Protein AF-A0A967MG73-F1 (afdb_monomer_lite)

Structure (mmCIF, N/CA/C/O backbone):
data_AF-A0A967MG73-F1
#
_entry.id   AF-A0A967MG73-F1
#
loop_
_atom_site.group_PDB
_atom_site.id
_atom_site.type_symbol
_atom_site.label_atom_id
_atom_site.label_alt_id
_atom_site.label_comp_id
_atom_site.label_asym_id
_atom_site.label_entity_id
_atom_site.label_seq_id
_atom_site.pdbx_PDB_ins_code
_atom_site.Cartn_x
_atom_site.Cartn_y
_atom_site.Cartn_z
_atom_site.occupancy
_atom_site.B_iso_or_equiv
_atom_site.auth_seq_id
_atom_site.auth_comp_id
_atom_site.auth_asym_id
_atom_site.auth_atom_id
_atom_site.pdbx_PDB_model_num
ATOM 1 N N . MET A 1 1 ? 10.560 -57.764 57.802 1.00 39.09 1 MET A N 1
ATOM 2 C CA . MET A 1 1 ? 10.666 -56.353 58.230 1.00 39.09 1 MET A CA 1
ATOM 3 C C . MET A 1 1 ? 12.058 -55.843 57.847 1.00 39.09 1 MET A C 1
ATOM 5 O O . MET A 1 1 ? 13.001 -56.274 58.483 1.00 39.09 1 MET A O 1
ATOM 9 N N . ASN A 1 2 ? 12.351 -55.053 56.808 1.00 40.88 2 ASN A N 1
ATOM 10 C CA . ASN A 1 2 ? 11.632 -54.500 55.652 1.00 40.88 2 ASN A CA 1
ATOM 11 C C . ASN A 1 2 ? 12.660 -54.333 54.503 1.00 40.88 2 ASN A C 1
ATOM 13 O O . ASN A 1 2 ? 13.741 -53.800 54.759 1.00 40.88 2 ASN A O 1
ATOM 17 N N . PRO A 1 3 ? 12.354 -54.738 53.258 1.00 45.44 3 PRO A N 1
ATOM 18 C CA . PRO A 1 3 ? 13.177 -54.423 52.094 1.00 45.44 3 PRO A CA 1
ATOM 19 C C . PRO A 1 3 ? 12.956 -52.962 51.677 1.00 45.44 3 PRO A C 1
ATOM 21 O O . PRO A 1 3 ? 11.824 -52.523 51.485 1.00 45.44 3 PRO A O 1
ATOM 24 N N . LYS A 1 4 ? 14.043 -52.194 51.558 1.00 44.22 4 LYS A N 1
ATOM 25 C CA . LYS A 1 4 ? 14.012 -50.810 51.072 1.00 44.22 4 LYS A CA 1
ATOM 26 C C . LYS A 1 4 ? 13.711 -50.826 49.573 1.00 44.22 4 LYS A C 1
ATOM 28 O O . LYS A 1 4 ? 14.567 -51.153 48.757 1.00 44.22 4 LYS A O 1
ATOM 33 N N . THR A 1 5 ? 12.469 -50.509 49.235 1.00 45.97 5 THR A N 1
ATOM 34 C CA . THR A 1 5 ? 11.941 -50.340 47.883 1.00 45.97 5 THR A CA 1
ATOM 35 C C . THR A 1 5 ? 12.679 -49.200 47.182 1.00 45.97 5 THR A C 1
ATOM 37 O O . THR A 1 5 ? 12.434 -48.025 47.442 1.00 45.97 5 THR A O 1
ATOM 40 N N . ALA A 1 6 ? 13.594 -49.544 46.277 1.00 53.09 6 ALA A N 1
ATOM 41 C CA . ALA A 1 6 ? 14.159 -48.614 45.307 1.00 53.09 6 ALA A CA 1
ATOM 42 C C . ALA A 1 6 ? 13.103 -48.335 44.225 1.00 53.09 6 ALA A C 1
ATOM 44 O O . A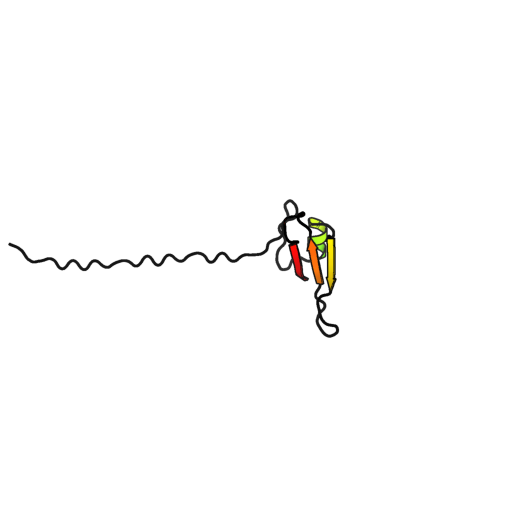LA A 1 6 ? 13.122 -48.911 43.138 1.00 53.09 6 ALA A O 1
ATOM 45 N N . ALA A 1 7 ? 12.126 -47.490 44.553 1.00 52.56 7 ALA A N 1
ATOM 46 C CA . ALA A 1 7 ? 11.186 -46.969 43.576 1.00 52.56 7 ALA A CA 1
ATOM 47 C C . ALA A 1 7 ? 11.939 -45.977 42.678 1.00 52.56 7 ALA A C 1
ATOM 49 O O . ALA A 1 7 ? 12.219 -44.845 43.063 1.00 52.56 7 ALA A O 1
ATOM 50 N N . ARG A 1 8 ? 12.327 -46.450 41.488 1.00 57.34 8 ARG A N 1
ATOM 51 C CA . ARG A 1 8 ? 12.809 -45.639 40.366 1.00 57.34 8 ARG A CA 1
ATOM 52 C C . ARG A 1 8 ? 11.716 -44.640 39.986 1.00 57.34 8 ARG A C 1
ATOM 54 O O . ARG A 1 8 ? 10.824 -44.959 39.205 1.00 57.34 8 ARG A O 1
ATOM 61 N N . THR A 1 9 ? 11.781 -43.436 40.535 1.00 60.34 9 THR A N 1
ATOM 62 C CA . THR A 1 9 ? 10.944 -42.320 40.097 1.00 60.34 9 THR A CA 1
ATOM 63 C C . THR A 1 9 ? 11.470 -41.851 38.741 1.00 60.34 9 THR A C 1
ATOM 65 O O . THR A 1 9 ? 12.459 -41.127 38.657 1.00 60.34 9 THR A O 1
ATOM 68 N N . PHE A 1 10 ? 10.858 -42.334 37.661 1.00 63.09 10 PHE A N 1
ATOM 69 C CA . PHE A 1 10 ? 11.123 -41.870 36.302 1.00 63.09 10 PHE A CA 1
ATOM 70 C C . PHE A 1 10 ? 10.532 -40.460 36.177 1.00 63.09 10 PHE A C 1
ATOM 72 O O . PHE A 1 10 ? 9.328 -40.295 35.990 1.00 63.09 10 PHE A O 1
ATOM 79 N N . ALA A 1 11 ? 11.361 -39.437 36.389 1.00 64.25 11 ALA A N 1
ATOM 80 C CA . ALA A 1 11 ? 10.971 -38.045 36.214 1.00 64.25 11 ALA A CA 1
ATOM 81 C C . ALA A 1 11 ? 10.658 -37.809 34.729 1.00 64.25 11 ALA A C 1
ATOM 83 O O . ALA A 1 11 ? 11.559 -37.715 33.896 1.00 64.25 11 ALA A O 1
ATOM 84 N N . PHE A 1 12 ? 9.369 -37.767 34.395 1.00 61.66 12 PHE A N 1
ATOM 85 C CA . PHE A 1 12 ? 8.888 -37.420 33.064 1.00 61.66 12 PHE A CA 1
ATOM 86 C C . PHE A 1 12 ? 9.196 -35.933 32.836 1.00 61.66 12 PHE A C 1
ATOM 88 O O . PHE A 1 12 ? 8.502 -35.051 33.340 1.00 61.66 12 PHE A O 1
ATOM 95 N N . LEU A 1 13 ? 10.299 -35.663 32.136 1.00 67.00 13 LEU A N 1
ATOM 96 C CA . LEU A 1 13 ? 10.672 -34.342 31.638 1.00 67.00 13 LEU A CA 1
ATOM 97 C C . LEU A 1 13 ? 9.567 -33.869 30.684 1.00 67.00 13 LEU A C 1
ATOM 99 O O . LEU A 1 13 ? 9.543 -34.230 29.509 1.00 67.00 13 LEU A O 1
ATOM 103 N N . LEU A 1 14 ? 8.629 -33.078 31.211 1.00 63.50 14 LEU A N 1
ATOM 104 C CA . LEU A 1 14 ? 7.638 -32.344 30.433 1.00 63.50 14 LEU A CA 1
ATOM 105 C C . LEU A 1 14 ? 8.384 -31.246 29.655 1.00 63.50 14 LEU A C 1
ATOM 107 O O . LEU A 1 14 ? 8.497 -30.102 30.090 1.00 63.50 14 LEU A O 1
ATOM 111 N N . CYS A 1 15 ? 8.973 -31.620 28.520 1.00 62.81 15 CYS A N 1
ATOM 112 C CA . CYS A 1 15 ? 9.536 -30.680 27.563 1.00 62.81 15 CYS A CA 1
ATOM 113 C C . CYS A 1 15 ? 8.358 -29.978 26.874 1.00 62.81 15 CYS A C 1
ATOM 115 O O . CYS A 1 15 ? 7.820 -30.459 25.879 1.00 62.81 15 CYS A O 1
ATOM 117 N N . GLY A 1 16 ? 7.885 -28.890 27.485 1.00 61.47 16 GLY A N 1
ATOM 118 C CA . GLY A 1 16 ? 6.860 -28.030 26.913 1.00 61.47 16 GLY A CA 1
ATOM 119 C C . GLY A 1 16 ? 7.379 -27.428 25.615 1.00 61.47 16 GLY A C 1
ATOM 120 O O . GLY A 1 16 ? 8.230 -26.543 25.632 1.00 61.47 16 GLY A O 1
ATOM 121 N N . THR A 1 17 ? 6.874 -27.913 24.486 1.00 66.81 17 THR A N 1
ATOM 122 C CA . THR A 1 17 ? 7.076 -27.283 23.184 1.00 66.81 17 THR A CA 1
ATOM 123 C C . THR A 1 17 ? 6.349 -25.942 23.205 1.00 66.81 17 THR A C 1
ATOM 125 O O . THR A 1 17 ? 5.136 -25.892 23.000 1.00 66.81 17 THR A O 1
ATOM 128 N N . LEU A 1 18 ? 7.062 -24.855 23.513 1.00 68.69 18 LEU A N 1
ATOM 129 C CA . LEU A 1 18 ? 6.520 -23.514 23.318 1.00 68.69 18 LEU A CA 1
ATOM 130 C C . LEU A 1 18 ? 6.220 -23.336 21.822 1.00 68.69 18 LEU A C 1
ATOM 132 O O . LEU A 1 18 ? 7.130 -23.514 21.007 1.00 68.69 18 LEU A O 1
ATOM 136 N N . PRO A 1 19 ? 4.983 -22.981 21.434 1.00 63.09 19 PRO A N 1
ATOM 137 C CA . PRO A 1 19 ? 4.706 -22.567 20.070 1.00 63.09 19 PRO A CA 1
ATOM 138 C C . PRO A 1 19 ? 5.549 -21.327 19.778 1.00 63.09 19 PRO A C 1
ATOM 140 O O . PRO A 1 19 ? 5.394 -20.297 20.438 1.00 63.09 19 PRO A O 1
ATOM 143 N N . ALA A 1 20 ? 6.457 -21.419 18.810 1.00 63.66 20 ALA A N 1
ATOM 144 C CA . ALA A 1 20 ? 7.118 -20.241 18.279 1.00 63.66 20 ALA A CA 1
ATOM 145 C C . ALA A 1 20 ? 6.028 -19.341 17.684 1.00 63.66 20 ALA A C 1
ATOM 147 O O . ALA A 1 20 ? 5.358 -19.721 16.722 1.00 63.66 20 ALA A O 1
ATOM 148 N N . ALA A 1 21 ? 5.808 -18.172 18.285 1.00 60.12 21 ALA A N 1
ATOM 149 C CA . ALA A 1 21 ? 4.949 -17.155 17.706 1.00 60.12 21 ALA A CA 1
ATOM 150 C C . ALA A 1 21 ? 5.629 -16.647 16.429 1.00 60.12 21 ALA A C 1
ATOM 152 O O . ALA A 1 21 ? 6.474 -15.755 16.470 1.00 60.12 21 ALA A O 1
ATOM 153 N N . VAL A 1 22 ? 5.300 -17.260 15.293 1.00 60.72 22 VAL A N 1
ATOM 154 C CA . VAL A 1 22 ? 5.652 -16.730 13.978 1.00 60.72 22 VAL A CA 1
ATOM 155 C C . VAL A 1 22 ? 4.840 -15.452 13.818 1.00 60.72 22 VAL A C 1
ATOM 157 O O . VAL A 1 22 ? 3.629 -15.496 13.603 1.00 60.72 22 VAL A O 1
ATOM 160 N N . GLY A 1 23 ? 5.493 -14.307 14.007 1.00 51.53 23 GLY A N 1
ATOM 161 C CA . GLY A 1 23 ? 4.907 -13.002 13.743 1.00 51.53 23 GLY A CA 1
ATOM 162 C C . GLY A 1 23 ? 4.666 -12.856 12.248 1.00 51.53 23 GLY A C 1
ATOM 163 O O . GLY A 1 23 ? 5.532 -12.380 11.526 1.00 51.53 23 GLY A O 1
ATOM 164 N N . ALA A 1 24 ? 3.508 -13.305 11.771 1.00 56.78 24 ALA A N 1
ATOM 165 C CA . ALA A 1 24 ? 3.034 -12.927 10.454 1.00 56.78 24 ALA A CA 1
ATOM 166 C C . ALA A 1 24 ? 2.593 -11.461 10.541 1.00 56.78 24 ALA A C 1
ATOM 168 O O . ALA A 1 24 ? 1.563 -11.157 11.148 1.00 56.78 24 ALA A O 1
ATOM 169 N N . ASP A 1 25 ? 3.385 -10.548 9.977 1.00 62.34 25 ASP A N 1
ATOM 170 C CA . ASP A 1 25 ? 2.991 -9.149 9.821 1.00 62.34 25 ASP A CA 1
ATOM 171 C C . ASP A 1 25 ? 1.806 -9.073 8.851 1.00 62.34 25 ASP A C 1
ATOM 173 O O . ASP A 1 25 ? 1.951 -8.994 7.636 1.00 62.34 25 ASP A O 1
ATOM 177 N N . SER A 1 26 ? 0.595 -9.162 9.399 1.00 72.81 26 SER A N 1
ATOM 178 C CA . SER A 1 26 ? -0.643 -9.068 8.634 1.00 72.81 26 SER A CA 1
ATOM 179 C C . SER A 1 26 ? -1.243 -7.673 8.787 1.00 72.81 26 SER A C 1
ATOM 181 O O . SER A 1 26 ? -1.538 -7.231 9.906 1.00 72.81 26 SER A O 1
ATOM 183 N N . MET A 1 27 ? -1.450 -6.975 7.672 1.00 89.44 27 MET A N 1
ATOM 184 C CA . MET A 1 27 ? -2.177 -5.707 7.645 1.00 89.44 27 MET A CA 1
ATOM 185 C C . MET A 1 27 ? -3.673 -5.974 7.454 1.00 89.44 27 MET A C 1
ATOM 187 O O . MET A 1 27 ? -4.064 -6.781 6.616 1.00 89.44 27 MET A O 1
ATOM 191 N N . ARG A 1 28 ? -4.527 -5.303 8.232 1.00 92.44 28 ARG A N 1
ATOM 192 C CA . ARG A 1 28 ? -5.987 -5.420 8.127 1.00 92.44 28 ARG 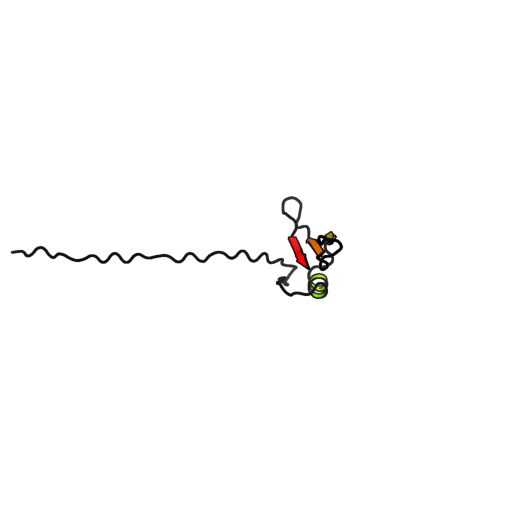A CA 1
ATOM 193 C C . ARG A 1 28 ? -6.596 -4.085 7.721 1.00 92.44 28 ARG A C 1
ATOM 195 O O . ARG A 1 28 ? -6.356 -3.087 8.393 1.00 92.44 28 ARG A O 1
ATOM 202 N N . CYS A 1 29 ? -7.436 -4.114 6.692 1.00 92.06 29 CYS A N 1
ATOM 203 C CA . CYS A 1 29 ? -8.186 -2.970 6.180 1.00 92.06 29 CYS A CA 1
ATOM 204 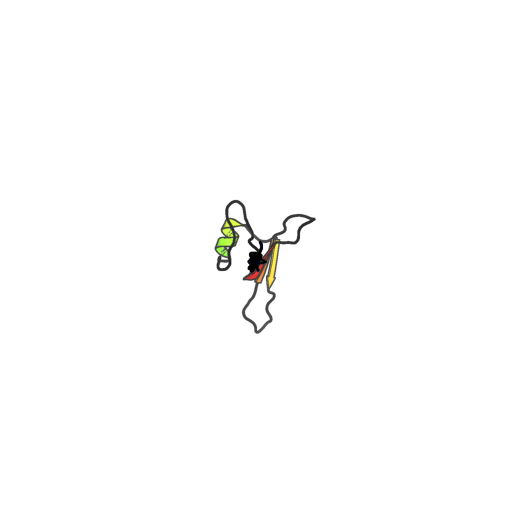C C . CYS A 1 29 ? -9.677 -3.300 6.243 1.00 92.06 29 CYS A C 1
ATOM 206 O O . CYS A 1 29 ? -10.182 -4.124 5.476 1.00 92.06 29 CYS A O 1
ATOM 208 N N . GLY A 1 30 ? -10.376 -2.734 7.229 1.00 87.12 30 GLY A N 1
ATOM 209 C CA . GLY A 1 30 ? -11.751 -3.125 7.539 1.00 87.12 30 GLY A CA 1
ATOM 210 C C . GLY A 1 30 ? -11.851 -4.623 7.853 1.00 87.12 30 GLY A C 1
ATOM 211 O O . GLY A 1 30 ? -11.251 -5.117 8.810 1.00 87.12 30 GLY A O 1
ATOM 212 N N . THR A 1 31 ? -12.604 -5.360 7.038 1.00 90.00 31 THR A N 1
ATOM 213 C CA . THR A 1 31 ? -12.781 -6.816 7.174 1.00 90.00 31 THR A CA 1
ATOM 214 C C . THR A 1 31 ? -11.732 -7.632 6.416 1.00 90.00 31 THR A C 1
ATOM 216 O O . THR A 1 31 ? -11.571 -8.821 6.700 1.00 90.00 31 THR A O 1
ATOM 219 N N . HIS A 1 32 ? -10.981 -7.015 5.500 1.00 92.38 32 HIS A N 1
ATOM 220 C CA . HIS A 1 32 ? -9.980 -7.691 4.683 1.00 92.38 32 HIS A CA 1
ATOM 221 C C . HIS A 1 32 ? -8.636 -7.791 5.416 1.00 92.38 32 HIS A C 1
ATOM 223 O O . HIS A 1 32 ? -8.180 -6.834 6.043 1.00 92.38 32 HIS A O 1
ATOM 229 N N . LEU A 1 33 ? -8.006 -8.964 5.346 1.00 95.00 33 LEU A N 1
ATOM 230 C CA . LEU A 1 33 ? -6.679 -9.231 5.897 1.00 95.00 33 LEU A CA 1
ATOM 231 C C . LEU A 1 33 ? -5.724 -9.481 4.732 1.00 95.00 33 LEU A C 1
ATOM 233 O O . LEU A 1 33 ? -5.882 -10.498 4.055 1.00 95.00 33 LEU A O 1
ATOM 237 N N . VAL A 1 34 ? -4.762 -8.580 4.551 1.00 94.69 34 VAL A N 1
ATOM 238 C CA . VAL A 1 34 ? -3.745 -8.666 3.501 1.00 94.69 34 VAL A CA 1
ATOM 239 C C . VAL A 1 34 ? -2.799 -9.824 3.800 1.00 94.69 34 VAL A C 1
ATOM 241 O O . VAL A 1 34 ? -2.352 -9.997 4.941 1.00 94.69 34 VAL A O 1
ATOM 244 N N . ARG A 1 35 ? -2.507 -10.620 2.775 1.00 91.94 35 ARG A N 1
ATOM 245 C CA . ARG A 1 35 ? -1.640 -11.798 2.814 1.00 91.94 35 ARG A CA 1
ATOM 246 C C . ARG A 1 35 ? -0.543 -11.701 1.764 1.00 91.94 35 ARG A C 1
ATOM 248 O O . ARG A 1 35 ? -0.669 -11.021 0.751 1.00 91.94 35 ARG A O 1
ATOM 255 N N . SER A 1 36 ? 0.536 -12.440 1.994 1.00 91.12 36 SER A N 1
ATOM 256 C CA . SER A 1 36 ? 1.559 -12.650 0.973 1.00 91.12 36 SER A CA 1
ATOM 257 C C . SER A 1 36 ? 0.930 -13.265 -0.278 1.00 91.12 36 SER A C 1
ATOM 259 O O . SER A 1 36 ? 0.230 -14.272 -0.183 1.00 91.12 36 SER A O 1
ATOM 261 N N . GLY A 1 37 ? 1.200 -12.663 -1.434 1.00 91.31 37 GLY A N 1
ATOM 262 C CA . GLY A 1 37 ? 0.630 -13.069 -2.719 1.00 91.31 37 GLY A CA 1
ATOM 263 C C . GLY A 1 37 ? -0.585 -12.253 -3.163 1.00 91.31 37 GLY A C 1
ATOM 264 O O . GLY A 1 37 ? -0.928 -12.331 -4.340 1.00 91.31 37 GLY A O 1
ATOM 265 N N . ASP A 1 38 ? -1.188 -11.442 -2.285 1.00 94.81 38 ASP A N 1
ATOM 266 C CA . ASP A 1 38 ? -2.216 -10.490 -2.709 1.00 94.81 38 ASP A CA 1
ATOM 267 C C . ASP A 1 38 ? -1.623 -9.499 -3.717 1.00 94.81 38 ASP A C 1
ATOM 269 O O . ASP A 1 38 ? -0.518 -8.970 -3.556 1.00 94.81 38 ASP A O 1
ATOM 273 N N . THR A 1 39 ? -2.369 -9.237 -4.782 1.00 96.31 39 THR A N 1
ATOM 274 C CA . THR A 1 39 ? -1.947 -8.310 -5.830 1.00 96.31 39 THR A CA 1
ATOM 275 C C . THR A 1 39 ? -2.081 -6.859 -5.371 1.00 96.31 39 THR A C 1
ATOM 277 O O . THR A 1 39 ? -2.946 -6.515 -4.561 1.00 96.31 39 THR A O 1
ATOM 280 N N . LYS A 1 40 ? -1.297 -5.955 -5.975 1.00 96.88 40 LYS A N 1
ATOM 281 C CA . LYS A 1 40 ? -1.428 -4.500 -5.755 1.00 96.88 40 LYS A CA 1
ATOM 282 C C . LYS A 1 40 ? -2.878 -4.023 -5.913 1.00 96.88 40 LYS A C 1
ATOM 284 O O . LYS A 1 40 ? -3.356 -3.221 -5.120 1.00 96.88 40 LYS A O 1
ATOM 289 N N . LEU A 1 41 ? -3.592 -4.542 -6.916 1.00 97.06 41 LEU A N 1
ATOM 290 C CA . LEU A 1 41 ? -4.981 -4.171 -7.189 1.00 97.06 41 LEU A CA 1
ATOM 291 C C . LEU A 1 41 ? -5.944 -4.630 -6.085 1.00 97.06 41 LEU A C 1
ATOM 293 O O . LEU A 1 41 ? -6.863 -3.892 -5.736 1.00 97.06 41 LEU A O 1
ATOM 297 N N . GLU A 1 42 ? -5.764 -5.835 -5.540 1.00 96.12 42 GLU A N 1
ATOM 298 C CA . GLU A 1 42 ? -6.573 -6.326 -4.418 1.00 96.12 42 GLU A CA 1
ATOM 299 C C . GLU A 1 42 ? -6.381 -5.466 -3.181 1.00 96.12 42 GLU A C 1
ATOM 301 O O . GLU A 1 42 ? -7.365 -5.022 -2.585 1.00 96.12 42 GLU A O 1
ATOM 306 N N . VAL A 1 43 ? -5.126 -5.162 -2.855 1.00 96.56 43 VAL A N 1
ATOM 307 C CA . VAL A 1 43 ? -4.802 -4.291 -1.729 1.00 96.56 43 VAL A CA 1
ATOM 308 C C . VAL A 1 43 ? -5.414 -2.910 -1.933 1.00 96.56 43 VAL A C 1
ATOM 310 O O . VAL A 1 43 ? -6.101 -2.433 -1.039 1.00 96.56 43 VAL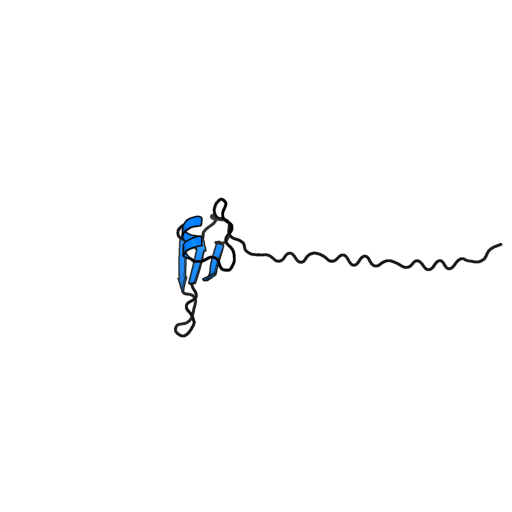 A O 1
ATOM 313 N N . LEU A 1 44 ? -5.283 -2.297 -3.111 1.00 97.06 44 LEU A N 1
ATOM 314 C CA . LEU A 1 44 ? -5.897 -0.992 -3.381 1.00 97.06 44 LEU A CA 1
ATOM 315 C C . LEU A 1 44 ? -7.412 -0.996 -3.243 1.00 97.06 44 LEU A C 1
ATOM 317 O O . LEU A 1 44 ? -7.986 -0.085 -2.651 1.00 97.06 44 LEU A O 1
ATOM 321 N N . ARG A 1 45 ? -8.068 -2.039 -3.748 1.00 96.75 45 ARG A N 1
ATOM 322 C CA . ARG A 1 45 ? -9.523 -2.175 -3.656 1.00 96.75 45 ARG A CA 1
ATOM 323 C C . ARG A 1 45 ? -10.005 -2.257 -2.207 1.00 96.75 45 ARG A C 1
ATOM 325 O O . ARG A 1 45 ? -11.098 -1.787 -1.907 1.00 96.75 45 ARG A O 1
ATOM 332 N N . HIS A 1 46 ? -9.227 -2.892 -1.332 1.00 95.81 46 HIS A N 1
ATOM 333 C CA . HIS A 1 46 ? -9.622 -3.156 0.053 1.00 95.81 46 HIS A CA 1
ATOM 334 C C . HIS A 1 46 ? -9.089 -2.138 1.068 1.00 95.81 46 HIS A C 1
ATOM 336 O O . HIS A 1 46 ? -9.743 -1.897 2.081 1.00 95.81 46 HIS A O 1
ATOM 342 N N . CYS A 1 47 ? -7.920 -1.557 0.815 1.00 95.44 47 CYS A N 1
ATOM 343 C CA . CYS A 1 47 ? -7.201 -0.667 1.725 1.00 95.44 47 CYS A CA 1
ATOM 344 C C . CYS A 1 47 ? -7.165 0.788 1.258 1.00 95.44 47 CYS A C 1
ATOM 346 O O . CYS A 1 47 ? -6.906 1.665 2.076 1.00 95.44 47 CYS A O 1
ATOM 348 N N . GLY A 1 48 ? -7.434 1.054 -0.023 1.00 96.44 48 GLY A N 1
ATOM 349 C CA . GLY A 1 48 ? -7.214 2.364 -0.626 1.00 96.44 48 GLY A CA 1
ATOM 350 C C . GLY A 1 48 ? -5.741 2.636 -0.935 1.00 96.44 48 GLY A C 1
ATOM 351 O O . GLY A 1 48 ? -4.877 1.762 -0.803 1.00 96.44 48 GLY A O 1
ATOM 352 N N . GLU A 1 49 ? -5.470 3.861 -1.382 1.00 97.56 49 GLU A N 1
ATOM 353 C CA . GLU A 1 49 ? -4.120 4.334 -1.691 1.00 97.56 49 GLU A CA 1
ATOM 354 C C . GLU A 1 49 ? -3.246 4.366 -0.420 1.00 97.56 49 GLU A C 1
ATOM 356 O O . GLU A 1 49 ? -3.745 4.743 0.642 1.00 97.56 49 GLU A O 1
ATOM 361 N N . PRO A 1 50 ? -1.964 3.970 -0.501 1.00 97.44 50 PRO A N 1
ATOM 362 C CA . PRO A 1 50 ? -1.008 4.184 0.581 1.00 97.44 50 PRO A CA 1
ATOM 363 C C . PRO A 1 50 ? -0.667 5.670 0.719 1.00 97.44 50 PRO A C 1
ATOM 365 O O . PRO A 1 50 ? -0.747 6.429 -0.249 1.00 97.44 50 PRO A O 1
ATOM 368 N N . ASP A 1 51 ? -0.203 6.060 1.902 1.00 97.81 51 ASP A N 1
ATOM 369 C CA . ASP A 1 51 ? 0.251 7.423 2.183 1.00 97.81 51 ASP A CA 1
ATOM 370 C C . ASP A 1 51 ? 1.566 7.747 1.453 1.00 97.81 51 ASP A C 1
ATOM 372 O O . ASP A 1 51 ? 1.795 8.884 1.042 1.00 97.81 51 ASP A O 1
ATOM 376 N N . LEU A 1 52 ? 2.418 6.737 1.241 1.00 97.88 52 LEU A N 1
ATOM 377 C CA . LEU A 1 52 ? 3.676 6.863 0.503 1.00 97.88 52 LEU A CA 1
ATOM 378 C C . LEU A 1 52 ? 3.970 5.607 -0.327 1.00 97.88 52 LEU A C 1
ATOM 380 O O . LEU A 1 52 ? 3.703 4.480 0.099 1.00 97.88 52 LEU A O 1
ATOM 384 N N . ARG A 1 53 ? 4.561 5.805 -1.511 1.00 97.69 53 ARG A N 1
ATOM 385 C CA . ARG A 1 53 ? 5.091 4.743 -2.375 1.00 97.69 53 ARG A CA 1
ATOM 386 C C . ARG A 1 53 ? 6.512 5.061 -2.788 1.00 97.69 53 ARG A C 1
ATOM 388 O O . ARG A 1 53 ? 6.762 6.135 -3.329 1.00 97.69 53 ARG A O 1
ATOM 395 N N . GLU A 1 54 ? 7.397 4.091 -2.633 1.00 97.75 54 GLU A N 1
ATOM 396 C CA . GLU A 1 54 ? 8.794 4.215 -3.030 1.00 97.75 54 GLU A CA 1
ATOM 397 C C . GLU A 1 54 ? 9.239 2.991 -3.823 1.00 97.75 54 GLU A C 1
ATOM 399 O O . GLU A 1 54 ? 8.773 1.877 -3.587 1.00 97.75 54 GLU A O 1
ATOM 404 N N . VAL A 1 55 ? 10.147 3.199 -4.777 1.00 97.69 55 VAL A N 1
ATOM 405 C CA . VAL A 1 5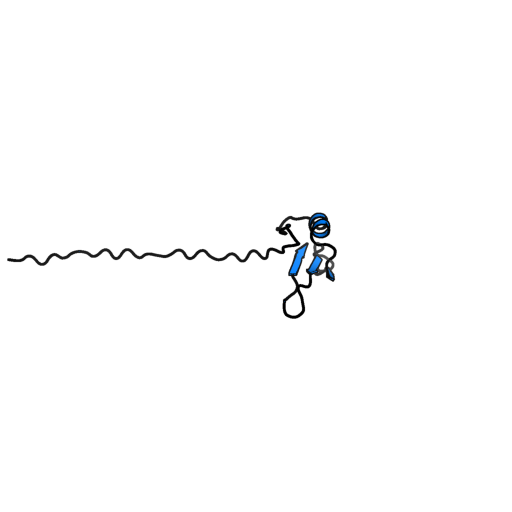5 ? 10.885 2.111 -5.424 1.00 97.69 55 VAL A CA 1
ATOM 406 C C . VAL A 1 55 ? 12.204 1.981 -4.682 1.00 97.69 55 VAL A C 1
ATOM 408 O O . VAL A 1 55 ? 12.981 2.931 -4.657 1.00 97.69 55 VAL A O 1
ATOM 411 N N . VAL A 1 56 ? 12.433 0.824 -4.069 1.00 97.50 56 VAL A N 1
ATOM 412 C CA . VAL A 1 56 ? 13.593 0.585 -3.193 1.00 97.50 56 VAL A CA 1
ATOM 413 C C . VAL A 1 56 ? 14.639 -0.337 -3.820 1.00 97.50 56 VAL A C 1
ATOM 415 O O . VAL A 1 56 ? 15.685 -0.573 -3.223 1.00 97.50 56 VAL A O 1
ATOM 418 N N . SER A 1 57 ? 14.366 -0.864 -5.013 1.00 97.19 57 SER A N 1
ATOM 419 C CA . SER A 1 57 ? 15.308 -1.675 -5.790 1.00 97.19 57 SER A CA 1
ATOM 420 C C . SER A 1 57 ? 16.365 -0.824 -6.494 1.00 97.19 57 SER A C 1
ATOM 422 O O . SER A 1 57 ? 16.096 0.315 -6.889 1.00 97.19 57 SER A O 1
ATOM 424 N N . GLY A 1 58 ? 17.542 -1.411 -6.727 1.00 96.38 58 GLY A N 1
ATOM 425 C CA . GLY A 1 58 ? 18.581 -0.822 -7.573 1.00 96.38 58 GLY A CA 1
ATOM 426 C C . GLY A 1 58 ? 18.169 -0.692 -9.047 1.00 96.38 58 GLY A C 1
ATOM 427 O O . GLY A 1 58 ? 17.179 -1.271 -9.491 1.00 96.38 58 GLY A O 1
ATOM 428 N N . ALA A 1 59 ? 18.952 0.066 -9.822 1.00 94.25 59 ALA A N 1
ATOM 429 C CA . ALA A 1 59 ? 18.665 0.326 -11.238 1.00 94.25 59 ALA A CA 1
ATOM 430 C C . ALA A 1 59 ? 18.654 -0.948 -12.104 1.00 94.25 59 ALA A C 1
ATOM 432 O O . ALA A 1 59 ? 17.848 -1.050 -13.026 1.00 94.25 59 ALA A O 1
ATOM 433 N N . ASP A 1 60 ? 19.513 -1.915 -11.773 1.00 96.62 60 ASP A N 1
ATOM 434 C CA . ASP A 1 60 ? 19.679 -3.176 -12.507 1.00 96.62 60 ASP A CA 1
ATOM 435 C C . ASP A 1 60 ? 19.012 -4.375 -11.799 1.00 96.62 60 ASP A C 1
ATOM 437 O O . ASP A 1 60 ? 19.289 -5.533 -12.115 1.00 96.62 60 ASP A O 1
ATOM 441 N N . GLU A 1 61 ? 18.138 -4.119 -10.823 1.00 96.06 61 GLU A N 1
ATOM 442 C CA . GLU A 1 61 ? 17.433 -5.146 -10.050 1.00 96.06 61 GLU A CA 1
ATOM 443 C C . GLU A 1 61 ? 15.950 -5.233 -10.448 1.00 96.06 61 GLU A C 1
ATOM 445 O O . GLU A 1 61 ? 15.381 -4.268 -10.970 1.00 96.06 61 GLU A O 1
ATOM 450 N N . PRO A 1 62 ? 15.273 -6.372 -10.192 1.00 96.75 62 PRO A N 1
ATOM 451 C CA . PRO A 1 62 ? 13.822 -6.437 -10.304 1.00 96.75 62 PRO A CA 1
ATOM 452 C C . PRO A 1 62 ? 13.177 -5.325 -9.479 1.00 96.75 62 PRO A C 1
ATO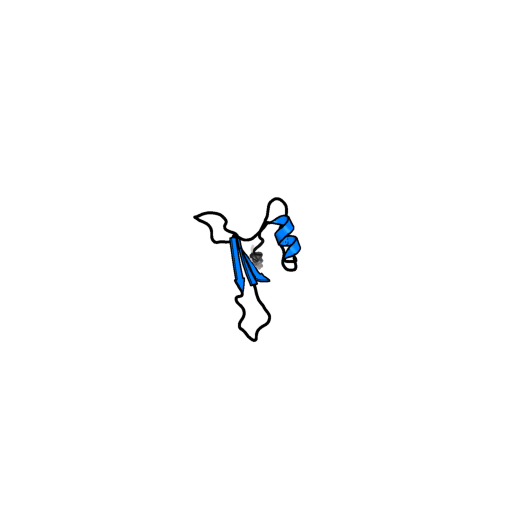M 454 O O . PRO A 1 62 ? 13.550 -5.103 -8.328 1.00 96.75 62 PRO A O 1
ATOM 457 N N . LYS A 1 63 ? 12.199 -4.634 -10.069 1.00 96.69 63 LYS A N 1
ATOM 458 C CA . LYS A 1 63 ? 11.544 -3.501 -9.420 1.00 96.69 63 LYS A CA 1
ATOM 459 C C . LYS A 1 63 ? 10.861 -3.952 -8.129 1.00 96.69 63 LYS A C 1
ATOM 461 O O . LYS A 1 63 ? 9.919 -4.737 -8.197 1.00 96.69 63 LYS A O 1
ATOM 466 N N . VAL A 1 64 ? 11.293 -3.396 -7.000 1.00 97.50 64 VAL A N 1
ATOM 467 C CA . VAL A 1 64 ? 10.662 -3.597 -5.691 1.00 97.50 64 VAL A CA 1
ATOM 468 C C . VAL A 1 64 ? 10.055 -2.284 -5.235 1.00 97.50 64 VAL A C 1
ATOM 470 O O . VAL A 1 64 ? 10.738 -1.261 -5.164 1.00 97.50 64 VAL A O 1
ATOM 473 N N . GLU A 1 65 ? 8.768 -2.312 -4.917 1.00 97.56 65 GLU A N 1
ATOM 474 C CA . GLU A 1 65 ? 8.043 -1.173 -4.371 1.00 97.56 65 GLU A CA 1
ATOM 475 C C . GLU A 1 65 ? 7.709 -1.394 -2.898 1.00 97.56 65 GLU A C 1
ATOM 477 O O . GLU A 1 65 ? 7.189 -2.443 -2.521 1.00 97.56 65 GLU A O 1
ATOM 482 N N . GLN A 1 66 ? 7.948 -0.374 -2.077 1.00 97.69 66 GLN A N 1
ATOM 483 C CA . GLN A 1 66 ? 7.448 -0.301 -0.709 1.00 97.69 66 GLN A CA 1
ATOM 484 C C . GLN A 1 66 ? 6.306 0.701 -0.627 1.00 97.69 66 GLN A C 1
ATOM 486 O O . GLN A 1 66 ? 6.401 1.832 -1.104 1.00 97.69 66 GLN A O 1
ATOM 491 N N . TRP A 1 67 ? 5.192 0.253 -0.062 1.00 97.50 67 TRP A N 1
ATOM 492 C CA . TRP A 1 67 ? 3.994 1.054 0.150 1.00 97.50 67 TRP A CA 1
ATOM 493 C C . TRP A 1 67 ? 3.765 1.209 1.649 1.00 97.50 67 TRP A C 1
ATOM 495 O O . TRP A 1 67 ? 3.709 0.209 2.366 1.00 97.50 67 TRP A O 1
ATOM 505 N N . TYR A 1 68 ? 3.608 2.446 2.114 1.00 96.44 68 TYR A N 1
ATOM 506 C CA . TYR A 1 68 ? 3.487 2.784 3.529 1.00 96.44 68 TYR A CA 1
ATOM 507 C C . TYR A 1 68 ? 2.068 3.259 3.837 1.00 96.44 68 TYR A C 1
ATOM 509 O O . TYR A 1 68 ? 1.571 4.184 3.201 1.00 96.44 68 TYR A O 1
ATOM 517 N N . TYR A 1 69 ? 1.445 2.634 4.834 1.00 95.44 69 TYR A N 1
ATOM 518 C CA . TYR A 1 69 ? 0.142 3.006 5.379 1.00 95.44 69 TYR A CA 1
ATOM 519 C C . TYR A 1 69 ? 0.305 3.499 6.819 1.00 95.44 69 TYR A C 1
ATOM 521 O O . TYR A 1 69 ? 0.680 2.731 7.716 1.00 95.44 69 TYR A O 1
ATOM 529 N N . GLU A 1 70 ? 0.026 4.771 7.066 1.00 94.25 70 GLU A N 1
ATOM 530 C CA . GLU A 1 70 ? 0.072 5.378 8.387 1.00 94.25 70 GLU A CA 1
ATOM 531 C C . GLU A 1 70 ? -1.034 4.820 9.293 1.00 94.25 70 GLU A C 1
ATOM 533 O O . GLU A 1 70 ? -2.161 4.550 8.883 1.00 94.25 70 GLU A O 1
ATOM 538 N N . ARG A 1 71 ? -0.720 4.632 10.582 1.00 89.69 71 ARG A N 1
ATOM 539 C CA . ARG A 1 71 ? -1.684 4.138 11.590 1.00 89.69 71 ARG A CA 1
ATOM 540 C C . ARG A 1 71 ? -1.912 5.114 12.744 1.00 89.69 71 ARG A C 1
ATOM 542 O O . ARG A 1 71 ? -2.461 4.740 13.784 1.00 89.69 71 ARG A O 1
ATOM 549 N N . GLY A 1 72 ? -1.464 6.354 12.570 1.00 87.56 72 GLY A N 1
ATOM 550 C CA . GLY A 1 72 ? -1.497 7.416 13.569 1.00 87.56 72 GLY A CA 1
ATOM 551 C C . GLY A 1 72 ? -0.153 7.656 14.263 1.00 87.56 72 GLY A C 1
ATOM 552 O O . GLY A 1 72 ? 0.771 6.850 14.205 1.00 87.56 72 GLY A O 1
ATOM 553 N N . SER A 1 73 ? -0.075 8.772 14.985 1.00 86.25 73 SER A N 1
ATOM 554 C CA . SER A 1 73 ? 1.167 9.418 15.448 1.00 86.25 73 SER A CA 1
ATOM 555 C C . SER A 1 73 ? 2.059 8.631 16.417 1.00 86.25 73 SER A C 1
ATOM 557 O O . SER A 1 73 ? 3.192 9.034 16.662 1.00 86.25 73 SER A O 1
ATOM 559 N N . ARG A 1 74 ? 1.573 7.531 17.002 1.00 92.00 74 ARG A N 1
ATOM 560 C CA . ARG A 1 74 ? 2.334 6.689 17.950 1.00 92.00 74 ARG A CA 1
ATOM 561 C C . ARG A 1 74 ? 2.602 5.280 17.428 1.00 92.00 74 ARG A C 1
ATOM 563 O O . ARG A 1 74 ? 2.975 4.403 18.203 1.00 92.00 74 ARG A O 1
ATOM 570 N N . GLN A 1 75 ? 2.344 5.034 16.148 1.00 89.88 75 GLN A N 1
ATOM 571 C CA . GLN A 1 75 ? 2.491 3.719 15.543 1.00 89.88 75 GLN A CA 1
ATOM 572 C C . GLN A 1 75 ? 3.355 3.818 14.297 1.00 89.88 75 GLN A C 1
ATOM 574 O O . GLN A 1 75 ? 3.177 4.722 13.488 1.00 89.88 75 GLN A O 1
ATOM 579 N N . PHE A 1 76 ? 4.252 2.852 14.123 1.00 90.38 76 PHE A N 1
ATOM 580 C CA . PHE A 1 76 ? 4.984 2.734 12.871 1.00 90.38 76 PHE A CA 1
ATOM 581 C C . PHE A 1 76 ? 4.017 2.447 11.713 1.00 90.38 76 PHE A C 1
ATOM 583 O O . PHE A 1 76 ? 3.054 1.682 11.909 1.00 90.38 76 PHE A O 1
ATOM 590 N N . PRO A 1 77 ? 4.273 3.026 10.525 1.00 92.19 77 PRO A N 1
ATOM 591 C CA . PRO A 1 77 ? 3.534 2.691 9.321 1.00 92.19 77 PRO A CA 1
ATOM 592 C C . PRO A 1 77 ? 3.536 1.184 9.076 1.00 92.19 77 PRO A C 1
ATOM 594 O O . PRO A 1 77 ? 4.477 0.468 9.430 1.00 92.19 77 PRO A O 1
ATOM 597 N N . ARG A 1 78 ? 2.466 0.684 8.467 1.00 93.50 78 ARG A N 1
ATOM 598 C CA . ARG A 1 78 ? 2.464 -0.657 7.888 1.00 93.50 78 ARG A CA 1
ATOM 599 C C . ARG A 1 78 ? 3.087 -0.577 6.511 1.00 93.50 78 ARG A C 1
ATOM 601 O O . ARG A 1 78 ? 2.660 0.234 5.700 1.00 93.50 78 ARG A O 1
ATOM 608 N N . VAL A 1 79 ? 4.090 -1.413 6.280 1.00 95.06 79 VAL A N 1
ATOM 609 C CA . VAL A 1 79 ? 4.817 -1.456 5.015 1.00 95.06 79 VAL A CA 1
ATOM 610 C C . VAL A 1 79 ? 4.431 -2.726 4.283 1.00 95.06 79 VAL A C 1
ATOM 612 O O . VAL A 1 79 ? 4.496 -3.814 4.855 1.00 95.06 79 VAL A O 1
ATOM 615 N N . LEU A 1 80 ? 4.014 -2.580 3.032 1.00 95.50 80 LEU A N 1
ATOM 616 C CA . LEU A 1 80 ? 3.859 -3.690 2.104 1.00 95.50 80 LEU A CA 1
ATOM 617 C C . LEU A 1 80 ? 4.963 -3.624 1.061 1.00 95.50 80 LEU A C 1
ATOM 619 O O . LEU A 1 80 ? 5.265 -2.545 0.555 1.00 95.50 80 LEU A O 1
ATOM 623 N N . THR A 1 81 ? 5.513 -4.782 0.720 1.00 95.75 81 THR A N 1
ATOM 624 C CA . THR A 1 81 ? 6.522 -4.924 -0.327 1.00 95.75 81 THR A CA 1
ATOM 625 C C . THR A 1 81 ? 5.907 -5.659 -1.506 1.00 95.75 81 THR A C 1
ATOM 627 O O . THR A 1 81 ? 5.281 -6.704 -1.313 1.00 95.75 81 THR A O 1
ATOM 630 N N . PHE A 1 82 ? 6.107 -5.126 -2.707 1.00 94.88 82 PHE A N 1
ATOM 631 C CA . PHE A 1 82 ? 5.636 -5.701 -3.962 1.00 94.88 82 PHE A CA 1
ATOM 632 C C . PHE A 1 82 ? 6.735 -5.767 -5.012 1.00 94.88 82 PHE A C 1
ATOM 634 O O . PHE A 1 82 ? 7.599 -4.862 -5.008 1.00 94.88 82 PHE A O 1
#

Sequence (82 aa):
MNPKTAARTFAFLLCGTLPAAVGADSMRCGTHLVRSGDTKLEVLRHCGEPDLREVVSGADEPKVEQWYYERGSRQFPRVLTF

Radius of gyration: 25.89 Å; chains: 1; bounding box: 32×66×71 Å

Foldseek 3Di:
DDDDDPPPPPPPPPPPPDPDPPPPLWDDQPPDIDDPPDDPVNCCVRHNAAPDKDFPDDPPDDTKIWGWHDPDDPDGTRIDID

pLDDT: mean 83.05, std 17.91, range [39.09, 97.88]

Secondary structure (DSSP, 8-state):
---------------------------EETTEE--TT--HHHHHHHH---SEEEE-S-TTS---EEEEE---TTSPPEEEE-